Protein AF-A0A9E1F6P6-F1 (afdb_monomer_lite)

Structure (mmCIF, N/CA/C/O backbone):
data_AF-A0A9E1F6P6-F1
#
_entry.id   AF-A0A9E1F6P6-F1
#
loop_
_atom_site.group_PDB
_atom_site.id
_atom_site.type_symbol
_atom_site.label_atom_id
_atom_site.label_alt_id
_atom_site.label_comp_id
_atom_site.label_asym_id
_atom_site.label_entity_id
_atom_site.label_seq_id
_atom_site.pdbx_PDB_ins_code
_atom_site.Cartn_x
_atom_site.Cartn_y
_atom_site.Cartn_z
_atom_site.occupancy
_atom_site.B_iso_or_equiv
_atom_site.auth_seq_id
_atom_site.auth_comp_id
_atom_site.auth_asym_id
_atom_site.auth_atom_id
_atom_site.pdbx_PDB_model_num
ATOM 1 N N . MET A 1 1 ? -18.399 -24.100 -8.183 1.00 37.25 1 MET A N 1
ATOM 2 C CA . MET A 1 1 ? -17.090 -23.681 -7.633 1.00 37.25 1 MET A CA 1
ATOM 3 C C . MET A 1 1 ? -16.839 -22.257 -8.114 1.00 37.25 1 MET A C 1
ATOM 5 O O . MET A 1 1 ? -16.619 -22.075 -9.303 1.00 37.25 1 MET A O 1
ATOM 9 N N . ALA A 1 2 ? -16.996 -21.244 -7.260 1.00 46.62 2 ALA A N 1
ATOM 10 C CA . ALA A 1 2 ? -16.800 -19.850 -7.664 1.00 46.62 2 ALA A CA 1
ATOM 11 C C . ALA A 1 2 ? -15.301 -19.522 -7.637 1.00 46.62 2 ALA A C 1
ATOM 13 O O . ALA A 1 2 ? -14.675 -19.568 -6.579 1.00 46.62 2 ALA A O 1
ATOM 14 N N . ALA A 1 3 ? -14.712 -19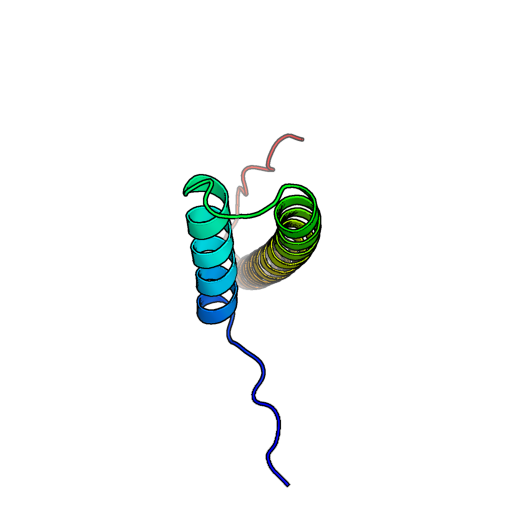.234 -8.798 1.00 52.84 3 ALA A N 1
ATOM 15 C CA . ALA A 1 3 ? -13.348 -18.733 -8.874 1.00 52.84 3 ALA A CA 1
ATOM 16 C C . ALA A 1 3 ? -13.292 -17.370 -8.167 1.00 52.84 3 ALA A C 1
ATOM 18 O O . ALA A 1 3 ? -13.987 -16.438 -8.573 1.00 52.84 3 ALA A O 1
ATOM 19 N N . LYS A 1 4 ? -12.494 -17.251 -7.096 1.00 57.56 4 LYS A N 1
ATOM 20 C CA . LYS A 1 4 ? -12.192 -15.955 -6.472 1.00 57.56 4 LYS A CA 1
ATOM 21 C C . LYS A 1 4 ? -11.544 -15.071 -7.534 1.00 57.56 4 LYS A C 1
ATOM 23 O O . LYS A 1 4 ? -10.400 -15.300 -7.926 1.00 57.56 4 LYS A O 1
ATOM 28 N N . LYS A 1 5 ? -12.304 -14.099 -8.034 1.00 71.75 5 LYS A N 1
ATOM 29 C CA . LYS A 1 5 ? -11.821 -13.098 -8.980 1.00 71.75 5 LYS A CA 1
ATOM 30 C C . LYS A 1 5 ? -10.736 -12.292 -8.266 1.00 71.75 5 LYS A C 1
ATOM 32 O O . LYS A 1 5 ? -10.970 -11.798 -7.165 1.00 71.75 5 LYS A O 1
ATOM 37 N N . LYS A 1 6 ? -9.534 -12.232 -8.843 1.00 79.50 6 LYS A N 1
ATOM 38 C CA . LYS A 1 6 ? -8.489 -11.340 -8.332 1.00 79.50 6 LYS A CA 1
ATOM 39 C C . LYS A 1 6 ? -8.979 -9.904 -8.505 1.00 79.50 6 LYS A C 1
ATOM 41 O O . LYS A 1 6 ? -9.483 -9.572 -9.576 1.00 79.50 6 LYS A O 1
ATOM 46 N N . LEU A 1 7 ? -8.845 -9.107 -7.451 1.00 85.56 7 LEU A N 1
ATOM 47 C CA . LEU A 1 7 ? -9.118 -7.675 -7.494 1.00 85.56 7 LEU A CA 1
ATOM 48 C C . LEU A 1 7 ? -8.161 -7.006 -8.483 1.00 85.56 7 LEU A C 1
ATOM 50 O O . LEU A 1 7 ? -6.993 -7.392 -8.587 1.00 85.56 7 LEU A O 1
ATOM 54 N N . THR A 1 8 ? -8.661 -6.008 -9.196 1.00 91.75 8 THR A N 1
ATOM 55 C CA . THR A 1 8 ? -7.857 -5.148 -10.067 1.00 91.75 8 THR A CA 1
ATOM 56 C C . THR A 1 8 ? -6.932 -4.239 -9.250 1.00 91.75 8 THR A C 1
ATOM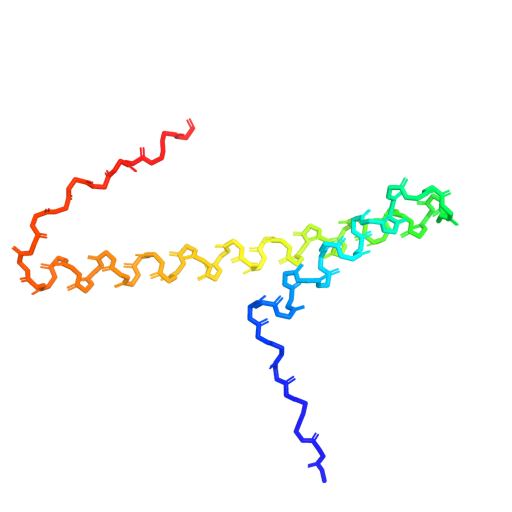 58 O O . THR A 1 8 ? -6.977 -4.208 -8.017 1.00 91.75 8 THR A O 1
ATOM 61 N N . PHE A 1 9 ? -6.020 -3.536 -9.926 1.00 90.44 9 PHE A N 1
ATOM 62 C CA . PHE A 1 9 ? -5.189 -2.505 -9.296 1.00 90.44 9 PHE A CA 1
ATOM 63 C C . PHE A 1 9 ? -6.054 -1.404 -8.667 1.00 90.44 9 PHE A C 1
ATOM 65 O O . PHE A 1 9 ? -5.914 -1.130 -7.480 1.00 90.44 9 PHE A O 1
ATOM 72 N N . GLU A 1 10 ? -6.997 -0.853 -9.434 1.00 92.50 10 GLU A N 1
ATOM 73 C CA . GLU A 1 10 ? -7.893 0.228 -9.000 1.00 92.50 10 GLU A CA 1
ATOM 74 C C . GLU A 1 10 ? -8.732 -0.186 -7.784 1.00 92.50 10 GLU A C 1
ATOM 76 O O . GLU A 1 10 ? -8.786 0.539 -6.796 1.00 92.50 10 GLU A O 1
ATOM 81 N N . GLU A 1 11 ? -9.309 -1.393 -7.795 1.00 92.44 11 GLU A N 1
ATOM 82 C CA . GLU A 1 11 ? -10.094 -1.893 -6.658 1.00 92.44 11 GLU A CA 1
ATOM 83 C C . GLU A 1 11 ? -9.248 -2.067 -5.388 1.00 92.44 11 GLU A C 1
ATOM 85 O O . GLU A 1 11 ? -9.730 -1.833 -4.281 1.00 92.44 11 GLU A O 1
ATOM 90 N N . ARG A 1 12 ? -7.985 -2.494 -5.521 1.00 92.62 12 ARG A N 1
ATOM 91 C CA . ARG A 1 12 ? -7.067 -2.617 -4.377 1.00 92.62 12 ARG A CA 1
ATOM 92 C C . ARG A 1 12 ? -6.627 -1.248 -3.867 1.00 92.62 12 ARG A C 1
ATOM 94 O O . ARG A 1 12 ? -6.546 -1.073 -2.656 1.00 92.62 12 ARG A O 1
ATOM 101 N N . LEU A 1 13 ? -6.394 -0.288 -4.759 1.00 92.19 13 LEU A N 1
ATOM 102 C CA . LEU A 1 13 ? -6.083 1.090 -4.386 1.00 92.19 13 LEU A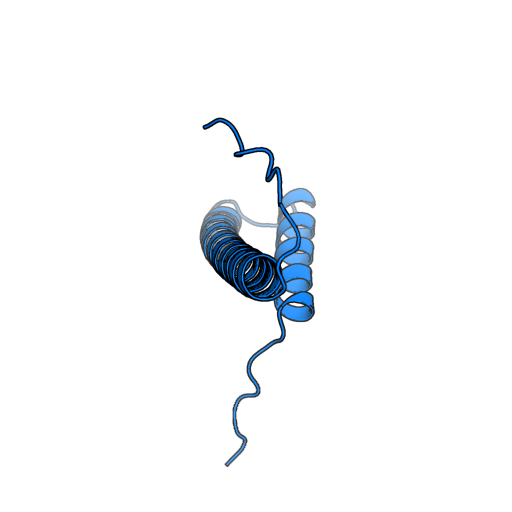 CA 1
ATOM 103 C C . LEU A 1 13 ? -7.235 1.712 -3.585 1.00 92.19 13 LEU A C 1
ATOM 105 O O . LEU A 1 13 ? -7.010 2.204 -2.483 1.00 92.19 13 LEU A O 1
ATOM 109 N N . GLN A 1 14 ? -8.475 1.561 -4.058 1.00 93.12 14 GLN A N 1
ATOM 110 C CA . GLN A 1 14 ? -9.662 2.039 -3.340 1.00 93.12 14 GLN A CA 1
ATOM 111 C C . GLN A 1 14 ? -9.821 1.403 -1.953 1.00 93.12 14 GLN A C 1
ATOM 113 O O . GLN A 1 14 ? -10.289 2.055 -1.020 1.00 93.12 14 GLN A O 1
ATOM 118 N N . GLN A 1 15 ? -9.441 0.132 -1.786 1.00 90.75 15 GLN A N 1
ATOM 119 C CA . GLN A 1 15 ? -9.467 -0.514 -0.469 1.00 90.75 15 GLN A CA 1
ATOM 120 C C . GLN A 1 15 ? -8.473 0.120 0.503 1.00 90.75 15 GLN A C 1
ATOM 122 O O . GLN A 1 15 ? -8.806 0.286 1.676 1.00 90.75 15 GLN A O 1
ATOM 127 N N . VAL A 1 16 ? -7.281 0.490 0.026 1.00 91.19 16 VAL A N 1
ATOM 128 C CA . VAL A 1 16 ? -6.278 1.176 0.848 1.00 91.19 16 VAL A CA 1
ATOM 129 C C . VAL A 1 16 ? -6.756 2.577 1.222 1.00 91.19 16 VAL A C 1
ATOM 131 O O . VAL A 1 16 ? -6.705 2.936 2.393 1.00 91.19 16 VAL A O 1
ATOM 134 N N . GLU A 1 17 ? -7.304 3.338 0.274 1.00 91.56 17 GLU A N 1
ATOM 135 C CA . GLU A 1 17 ? -7.864 4.671 0.541 1.00 91.56 17 GLU A CA 1
ATOM 136 C C . GLU A 1 17 ? -9.005 4.621 1.568 1.00 91.56 17 GLU A C 1
ATOM 138 O O . GLU A 1 17 ? -9.037 5.405 2.516 1.00 91.56 17 GLU A O 1
ATOM 143 N N . ALA A 1 18 ? -9.917 3.654 1.434 1.00 90.88 18 ALA A N 1
ATOM 144 C CA . ALA A 1 18 ? -11.012 3.466 2.381 1.00 90.88 18 ALA A CA 1
ATOM 145 C C . ALA A 1 18 ? -10.521 3.062 3.782 1.00 90.88 18 ALA A C 1
ATOM 147 O O . ALA A 1 18 ? -11.127 3.440 4.788 1.00 90.88 18 ALA A O 1
ATOM 148 N N . LEU A 1 19 ? -9.437 2.287 3.856 1.00 89.06 19 LEU A N 1
ATOM 149 C CA . LEU A 1 19 ? -8.799 1.915 5.114 1.00 89.06 19 LEU A CA 1
ATOM 150 C C . LEU A 1 19 ? -8.166 3.139 5.785 1.00 89.06 19 LEU A C 1
ATOM 152 O O . LEU A 1 19 ? -8.403 3.355 6.971 1.00 89.06 19 LEU A O 1
ATOM 156 N N . ILE A 1 20 ? -7.443 3.970 5.028 1.00 88.25 20 ILE A N 1
ATOM 157 C CA . ILE A 1 20 ? -6.847 5.218 5.529 1.00 88.25 20 ILE A CA 1
ATOM 158 C C . ILE A 1 20 ? -7.939 6.155 6.051 1.00 88.25 20 ILE A C 1
ATOM 160 O O . ILE A 1 20 ? -7.863 6.586 7.197 1.00 88.25 20 ILE A O 1
ATOM 164 N N . ALA A 1 21 ? -9.008 6.377 5.281 1.00 89.12 21 ALA A N 1
ATOM 165 C CA . ALA A 1 21 ? -10.122 7.228 5.701 1.00 89.12 21 ALA A CA 1
ATOM 166 C C . ALA A 1 21 ? -10.772 6.745 7.013 1.00 89.12 21 ALA A C 1
ATOM 168 O O . ALA A 1 21 ? -11.143 7.544 7.873 1.00 89.12 21 ALA A O 1
ATOM 169 N N . LYS A 1 22 ? -10.881 5.423 7.206 1.00 86.81 22 LYS A N 1
ATOM 170 C CA . LYS A 1 22 ? -11.347 4.846 8.475 1.00 86.81 22 LYS A CA 1
ATOM 171 C C . LYS A 1 22 ? -10.370 5.084 9.619 1.00 86.81 22 LYS A C 1
ATOM 173 O O . LYS A 1 22 ? -10.816 5.374 10.723 1.00 86.81 22 LYS A O 1
ATOM 178 N N . MET A 1 23 ? -9.067 4.975 9.386 1.00 86.00 23 MET A N 1
ATOM 179 C CA . MET A 1 23 ? -8.069 5.267 10.416 1.00 86.00 23 MET A CA 1
ATOM 180 C C . MET A 1 23 ? -8.080 6.750 10.814 1.00 86.00 23 MET A C 1
ATOM 182 O O . MET A 1 23 ? -8.006 7.063 12.000 1.00 86.00 23 MET A O 1
ATOM 186 N N . GLU A 1 24 ? -8.244 7.655 9.847 1.00 86.50 24 GLU A N 1
ATOM 187 C CA . GLU A 1 24 ? -8.321 9.105 10.073 1.00 86.50 24 GLU A CA 1
ATOM 188 C C . GLU A 1 24 ? -9.584 9.536 10.828 1.00 86.50 24 GLU A C 1
ATOM 190 O O . GLU A 1 24 ? -9.563 10.544 11.532 1.00 86.50 24 GLU A O 1
ATOM 195 N N . SER A 1 25 ? -10.671 8.759 10.737 1.00 87.44 25 SER A N 1
ATOM 196 C CA . SER A 1 25 ? -11.906 9.025 11.488 1.00 87.44 25 SER A CA 1
ATOM 197 C C . SER A 1 25 ? -11.722 8.957 13.011 1.00 87.44 25 SER A C 1
ATOM 199 O O . SER A 1 25 ? -12.508 9.542 13.755 1.00 87.44 25 SER A O 1
ATOM 201 N N . GLY A 1 26 ? -10.699 8.237 13.490 1.00 83.69 26 GLY A N 1
ATOM 202 C CA . GLY A 1 26 ? -10.451 8.028 14.918 1.00 83.69 26 GLY A CA 1
ATOM 203 C C . GLY A 1 26 ? -11.478 7.132 15.624 1.00 83.69 26 GLY A C 1
ATOM 204 O O . GLY A 1 26 ? -11.396 6.963 16.837 1.00 83.69 26 GLY A O 1
ATOM 205 N N . GLU A 1 27 ? -12.424 6.531 14.894 1.00 84.38 27 GLU A N 1
ATOM 206 C CA . GLU A 1 27 ? -13.450 5.630 15.447 1.00 84.38 27 GLU A CA 1
ATOM 207 C C . GLU A 1 27 ? -12.902 4.230 15.785 1.00 84.38 27 GLU A C 1
ATOM 209 O O . GLU A 1 27 ? -13.599 3.400 16.371 1.00 84.38 27 GLU A O 1
ATOM 214 N N . MET A 1 28 ? -11.649 3.957 15.412 1.00 85.25 28 MET A N 1
ATOM 215 C CA . MET A 1 28 ? -11.018 2.649 15.529 1.00 85.25 28 MET A CA 1
ATOM 216 C C . MET A 1 28 ? -10.208 2.515 16.831 1.00 85.25 28 MET A C 1
ATOM 218 O O . MET A 1 28 ? -9.377 3.379 17.128 1.00 85.25 28 MET A O 1
ATOM 222 N N . PRO A 1 29 ? -10.376 1.419 17.596 1.00 92.38 29 PRO A N 1
ATOM 223 C CA . PRO A 1 29 ? -9.499 1.098 18.717 1.00 92.38 29 PRO A CA 1
ATOM 224 C C . PRO A 1 29 ? -8.034 1.009 18.275 1.00 92.38 29 PRO A C 1
ATOM 226 O O . PRO A 1 29 ? -7.738 0.502 17.196 1.00 92.38 29 PRO A O 1
ATOM 229 N N . LEU A 1 30 ? -7.105 1.431 19.137 1.00 86.69 30 LEU A N 1
ATOM 230 C CA . LEU A 1 30 ? -5.668 1.470 18.829 1.00 86.69 30 LEU A CA 1
ATOM 231 C C . LEU A 1 30 ? -5.124 0.137 18.288 1.00 86.69 30 LEU A C 1
ATOM 233 O O . LEU A 1 30 ? -4.340 0.123 17.346 1.00 86.69 30 LEU A O 1
ATOM 237 N N . GLU A 1 31 ? -5.540 -0.981 18.877 1.00 89.56 31 GLU A N 1
ATOM 238 C CA . GLU A 1 31 ? -5.073 -2.314 18.485 1.00 89.56 31 GLU A CA 1
ATOM 239 C C . GLU A 1 31 ? -5.554 -2.709 17.080 1.00 89.56 31 GLU A C 1
ATOM 241 O O . GLU A 1 31 ? -4.794 -3.267 16.291 1.00 89.56 31 GLU A O 1
ATOM 246 N N . GLU A 1 32 ? -6.781 -2.333 16.723 1.00 88.12 32 GLU A N 1
ATOM 247 C CA . GLU A 1 32 ? -7.330 -2.544 15.383 1.00 88.12 32 GLU A CA 1
ATOM 248 C C . GLU A 1 32 ? -6.692 -1.582 14.367 1.00 88.12 32 GLU A C 1
ATOM 250 O O . GLU A 1 32 ? -6.348 -1.990 13.259 1.00 88.12 32 GLU A O 1
ATOM 255 N N . ALA A 1 33 ? -6.426 -0.334 14.768 1.00 87.50 33 ALA A N 1
ATOM 256 C CA . ALA A 1 33 ? -5.726 0.646 13.939 1.00 87.50 33 ALA A CA 1
ATOM 257 C C . ALA A 1 33 ? -4.303 0.187 13.598 1.00 87.50 33 ALA A C 1
ATOM 259 O O . ALA A 1 33 ? -3.868 0.332 12.459 1.00 87.50 33 ALA A O 1
ATOM 260 N N . MET A 1 34 ? -3.601 -0.427 14.553 1.00 88.50 34 MET A N 1
ATOM 261 C CA . MET A 1 34 ? -2.281 -1.025 14.334 1.00 88.50 34 MET A CA 1
ATOM 262 C C . MET A 1 34 ? -2.334 -2.174 13.316 1.00 88.50 34 MET A C 1
ATOM 264 O O . MET A 1 34 ? -1.509 -2.225 12.405 1.00 88.50 34 MET A O 1
ATOM 268 N N . GLN A 1 35 ? -3.324 -3.065 13.426 1.00 90.38 35 GLN A N 1
ATOM 269 C CA . GLN A 1 35 ? -3.501 -4.166 12.471 1.00 90.38 35 GLN A CA 1
ATOM 270 C C . GLN A 1 35 ? -3.836 -3.660 11.064 1.00 90.38 35 GLN A C 1
ATOM 272 O O . GLN A 1 35 ? -3.276 -4.137 10.075 1.00 90.38 35 GLN A O 1
ATOM 277 N N . GLN A 1 36 ? -4.730 -2.676 10.964 1.00 88.38 36 GLN A N 1
ATOM 278 C CA . GLN A 1 36 ? -5.112 -2.090 9.682 1.00 88.38 36 GLN A CA 1
ATOM 279 C C . GLN A 1 36 ? -3.967 -1.305 9.052 1.00 88.38 36 GLN A C 1
ATOM 281 O O . GLN A 1 36 ? -3.778 -1.384 7.842 1.00 88.38 36 GLN A O 1
ATOM 286 N N . TYR A 1 37 ? -3.155 -0.618 9.852 1.00 87.75 37 TYR A N 1
ATOM 287 C CA . TYR A 1 37 ? -1.951 0.047 9.370 1.00 87.75 37 TYR A CA 1
ATOM 288 C C . TYR A 1 37 ? -0.981 -0.939 8.710 1.00 87.75 37 TYR A C 1
ATOM 290 O O . TYR A 1 37 ? -0.527 -0.714 7.589 1.00 87.75 37 TYR A O 1
ATOM 298 N N . GLU A 1 38 ? -0.702 -2.067 9.368 1.00 90.44 38 GLU A N 1
ATOM 299 C CA . GLU A 1 38 ? 0.181 -3.104 8.827 1.00 90.44 38 GLU A CA 1
ATOM 300 C C . GLU A 1 38 ? -0.393 -3.732 7.545 1.00 90.44 38 GLU A C 1
ATOM 302 O O . GLU A 1 38 ? 0.322 -3.934 6.558 1.00 90.44 38 GLU A O 1
ATOM 307 N N . ALA A 1 39 ? -1.702 -3.998 7.516 1.00 89.12 39 ALA A N 1
ATOM 308 C CA . ALA A 1 39 ? -2.387 -4.482 6.320 1.00 89.12 39 ALA A CA 1
ATOM 309 C C . ALA A 1 39 ? -2.336 -3.456 5.171 1.00 89.12 39 ALA A C 1
ATOM 311 O O . ALA A 1 39 ? -2.057 -3.824 4.027 1.00 89.12 39 ALA A O 1
ATOM 312 N N . GLY A 1 40 ? -2.547 -2.175 5.480 1.00 90.06 40 GLY A N 1
ATOM 313 C CA . GLY A 1 40 ? -2.476 -1.056 4.545 1.00 90.06 40 GLY A CA 1
ATOM 314 C C . GLY A 1 40 ? -1.083 -0.889 3.945 1.00 90.06 40 GLY A C 1
ATOM 315 O O . GLY A 1 40 ? -0.958 -0.799 2.727 1.00 90.06 40 GLY A O 1
ATOM 316 N N . LEU A 1 41 ? -0.027 -0.950 4.764 1.00 90.38 41 LEU A N 1
ATOM 317 C CA . LEU A 1 41 ? 1.364 -0.917 4.298 1.00 90.38 41 LEU A CA 1
ATOM 318 C C . LEU A 1 41 ? 1.689 -2.078 3.356 1.00 90.38 41 LEU A C 1
ATOM 320 O O . LEU A 1 41 ? 2.325 -1.889 2.320 1.00 90.38 41 LEU A O 1
ATOM 324 N N . ASN A 1 42 ? 1.248 -3.290 3.692 1.00 91.88 42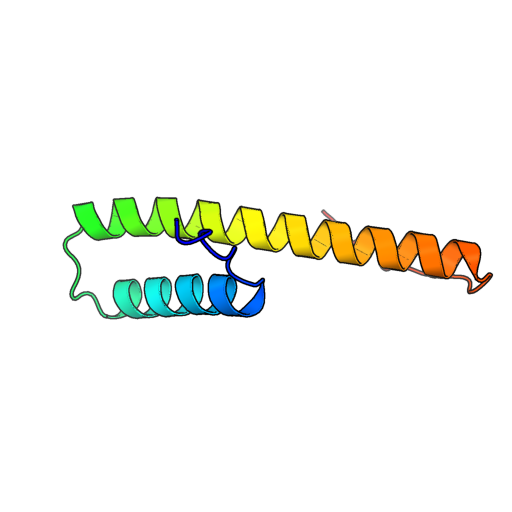 ASN A N 1
ATOM 325 C CA . ASN A 1 42 ? 1.453 -4.452 2.831 1.00 91.88 42 ASN A CA 1
ATOM 326 C C . ASN A 1 42 ? 0.721 -4.309 1.490 1.00 91.88 42 ASN A C 1
ATOM 328 O O . ASN A 1 42 ? 1.277 -4.647 0.441 1.00 91.88 42 ASN A O 1
ATOM 332 N N . ALA A 1 43 ? -0.505 -3.785 1.509 1.00 91.31 43 ALA A N 1
ATOM 333 C CA . ALA A 1 43 ? -1.276 -3.521 0.301 1.00 91.31 43 ALA A CA 1
ATOM 334 C C . ALA A 1 43 ? -0.630 -2.425 -0.565 1.00 91.31 43 ALA A C 1
ATOM 336 O O . ALA A 1 43 ? -0.500 -2.613 -1.776 1.00 91.31 43 ALA A O 1
ATOM 337 N N . LEU A 1 44 ? -0.156 -1.335 0.046 1.00 90.81 44 LEU A N 1
ATOM 338 C CA . LEU A 1 44 ? 0.525 -0.238 -0.645 1.00 90.81 44 LEU A CA 1
ATOM 339 C C . LEU A 1 44 ? 1.817 -0.722 -1.322 1.00 90.81 44 LEU A C 1
ATOM 341 O O . LEU A 1 44 ? 2.000 -0.513 -2.517 1.00 90.81 44 LEU A O 1
ATOM 345 N N . ASN A 1 45 ? 2.648 -1.479 -0.598 1.00 93.12 45 ASN A N 1
ATOM 346 C CA . ASN A 1 45 ? 3.867 -2.090 -1.138 1.00 93.12 45 ASN A CA 1
ATOM 347 C C . ASN A 1 45 ? 3.586 -3.015 -2.333 1.00 93.12 45 ASN A C 1
ATOM 349 O O . ASN A 1 45 ? 4.394 -3.125 -3.257 1.00 93.12 45 ASN A O 1
ATOM 353 N N . ALA A 1 46 ? 2.462 -3.735 -2.316 1.00 91.94 46 ALA A N 1
ATOM 354 C CA . ALA A 1 46 ? 2.075 -4.591 -3.432 1.00 91.94 46 ALA A CA 1
ATOM 355 C C . ALA A 1 46 ? 1.666 -3.772 -4.667 1.00 91.94 46 ALA A C 1
ATOM 357 O O . ALA A 1 46 ? 2.038 -4.139 -5.782 1.00 91.94 46 ALA A O 1
ATOM 358 N N . LEU A 1 47 ? 0.934 -2.671 -4.469 1.00 93.50 47 LEU A N 1
ATOM 359 C CA . LEU A 1 47 ? 0.549 -1.748 -5.539 1.00 93.50 47 LEU A CA 1
ATOM 360 C C . LEU A 1 47 ? 1.776 -1.064 -6.149 1.00 93.50 47 LEU A C 1
ATOM 362 O O . LEU A 1 47 ? 1.907 -1.042 -7.369 1.00 93.50 47 LEU A O 1
ATOM 366 N N . GLU A 1 48 ? 2.703 -0.586 -5.321 1.00 92.56 48 GLU A N 1
ATOM 367 C CA . GLU A 1 48 ? 3.947 0.036 -5.778 1.00 92.56 48 GLU A CA 1
ATOM 368 C C . GLU A 1 48 ? 4.760 -0.926 -6.650 1.00 92.56 48 GLU A C 1
ATOM 370 O O . GLU A 1 48 ? 5.114 -0.599 -7.777 1.00 92.56 48 GLU A O 1
ATOM 375 N N . LYS A 1 49 ? 4.958 -2.172 -6.200 1.00 93.50 49 LYS A N 1
ATOM 376 C CA . LYS A 1 49 ? 5.651 -3.200 -6.997 1.00 93.50 49 LYS A CA 1
ATOM 377 C C . LYS A 1 49 ? 4.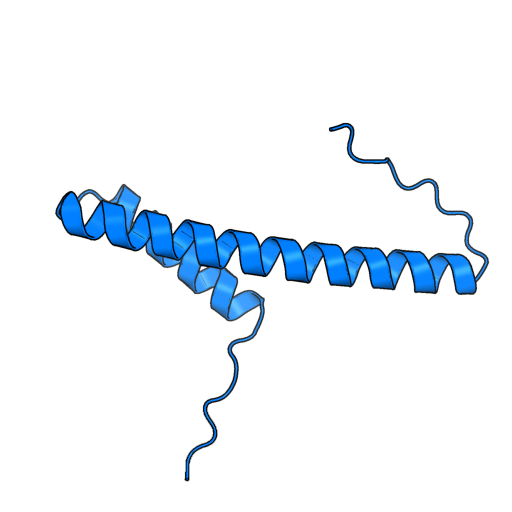979 -3.459 -8.341 1.00 93.50 49 LYS A C 1
ATOM 379 O O . LYS A 1 49 ? 5.666 -3.665 -9.341 1.00 93.50 49 LYS A O 1
ATOM 384 N N . GLU A 1 50 ? 3.651 -3.492 -8.367 1.00 92.69 50 GLU A N 1
ATOM 385 C CA . GLU A 1 50 ? 2.887 -3.701 -9.597 1.00 92.69 50 GLU A CA 1
ATOM 386 C C . GLU A 1 50 ? 3.035 -2.513 -10.557 1.00 92.69 50 GLU A C 1
ATOM 388 O O . GLU A 1 50 ? 3.252 -2.717 -11.755 1.00 92.69 50 GLU A O 1
ATOM 393 N N . LEU A 1 51 ? 3.004 -1.286 -10.030 1.00 93.44 51 LEU A N 1
ATOM 394 C CA . LEU A 1 51 ? 3.214 -0.059 -10.793 1.00 93.44 51 LEU A CA 1
ATOM 395 C C . LEU A 1 51 ? 4.637 0.010 -11.361 1.00 93.44 51 LEU A C 1
ATOM 397 O O . LEU A 1 51 ? 4.806 0.214 -12.563 1.00 93.44 51 LEU A O 1
ATOM 401 N N . THR A 1 52 ? 5.651 -0.250 -10.537 1.00 91.62 52 THR A N 1
ATOM 402 C CA . THR A 1 52 ? 7.060 -0.276 -10.950 1.00 91.62 52 THR A CA 1
ATOM 403 C C . THR A 1 52 ? 7.300 -1.330 -12.028 1.00 91.62 52 THR A C 1
ATOM 405 O O . THR A 1 52 ? 7.966 -1.059 -13.027 1.00 91.62 52 THR A O 1
ATOM 408 N N . ALA A 1 53 ? 6.708 -2.521 -11.903 1.00 91.19 53 ALA A N 1
ATOM 409 C CA . ALA A 1 53 ? 6.805 -3.551 -12.937 1.00 91.19 53 ALA A CA 1
ATOM 410 C C . ALA A 1 53 ? 6.154 -3.110 -14.262 1.00 91.19 53 ALA A C 1
ATOM 412 O O . ALA A 1 53 ? 6.689 -3.379 -15.343 1.00 91.19 53 ALA A O 1
ATOM 413 N N . ALA A 1 54 ? 5.014 -2.414 -14.200 1.00 90.62 54 ALA A N 1
ATOM 414 C CA . ALA A 1 54 ? 4.359 -1.862 -15.382 1.00 90.62 54 ALA A CA 1
ATOM 415 C C . ALA A 1 54 ? 5.212 -0.769 -16.051 1.00 90.62 54 ALA A C 1
ATOM 417 O O . ALA A 1 54 ? 5.382 -0.795 -17.272 1.00 90.62 54 ALA A O 1
ATOM 418 N N . GLN A 1 55 ? 5.800 0.135 -15.263 1.00 89.06 55 GLN A N 1
ATOM 419 C CA . GLN A 1 55 ? 6.718 1.169 -15.747 1.00 89.06 55 GLN A CA 1
ATOM 420 C C . GLN A 1 55 ? 7.963 0.561 -16.399 1.00 89.06 55 GLN A C 1
ATOM 422 O O . GLN A 1 55 ? 8.295 0.915 -17.526 1.00 89.06 55 GLN A O 1
ATOM 427 N N . GLN A 1 56 ? 8.608 -0.415 -15.755 1.00 90.00 56 GLN A N 1
ATOM 428 C CA . GLN A 1 56 ? 9.765 -1.120 -16.320 1.00 90.00 56 GLN A CA 1
ATOM 429 C C . GLN A 1 56 ? 9.431 -1.774 -17.661 1.00 90.00 56 GLN A C 1
ATOM 431 O O . GLN A 1 56 ? 10.190 -1.658 -18.624 1.00 90.00 56 GLN A O 1
ATOM 436 N N . ARG A 1 57 ? 8.270 -2.431 -17.756 1.00 88.12 57 ARG A N 1
ATOM 437 C CA . ARG A 1 57 ? 7.812 -3.033 -19.010 1.00 88.12 57 ARG A CA 1
ATOM 438 C C . ARG A 1 57 ? 7.604 -1.982 -20.099 1.00 88.12 57 ARG A C 1
ATOM 440 O O . ARG A 1 57 ? 7.965 -2.228 -21.247 1.00 88.12 57 ARG A O 1
ATOM 447 N N . LEU A 1 58 ? 7.045 -0.826 -19.749 1.00 88.69 58 LEU A N 1
ATOM 448 C CA . LEU A 1 58 ? 6.871 0.299 -20.665 1.00 88.69 58 LEU A CA 1
ATOM 449 C C . LEU A 1 58 ? 8.225 0.827 -21.165 1.00 88.69 58 LEU A C 1
ATOM 451 O O . LEU A 1 58 ? 8.386 1.045 -22.363 1.00 88.69 58 LEU A O 1
ATOM 455 N N . THR A 1 59 ? 9.209 0.962 -20.272 1.00 84.69 59 THR A N 1
ATOM 456 C CA . THR A 1 59 ? 10.580 1.368 -20.611 1.00 84.69 59 THR A CA 1
ATOM 457 C C . THR A 1 59 ? 11.223 0.396 -21.596 1.00 84.69 59 THR A C 1
ATOM 459 O O . THR A 1 59 ? 11.736 0.831 -22.624 1.00 84.69 59 THR A O 1
ATOM 462 N N . VAL A 1 60 ? 11.131 -0.916 -21.350 1.00 88.50 60 VAL A N 1
ATOM 463 C CA . VAL A 1 60 ? 11.664 -1.939 -22.270 1.00 88.50 60 VAL A CA 1
ATOM 464 C C . VAL A 1 60 ? 10.983 -1.865 -23.640 1.00 88.50 60 VAL A C 1
ATOM 466 O O . VAL A 1 60 ? 11.662 -1.904 -24.663 1.00 88.50 60 VAL A O 1
ATOM 469 N N . LEU A 1 61 ? 9.655 -1.715 -23.683 1.00 86.81 61 LEU A N 1
ATOM 470 C CA . LEU A 1 61 ? 8.908 -1.607 -24.943 1.00 86.81 61 LEU A CA 1
ATOM 471 C C . LEU A 1 61 ? 9.285 -0.349 -25.745 1.00 86.81 61 LEU A C 1
ATOM 473 O O . LEU A 1 61 ? 9.377 -0.410 -26.973 1.00 86.81 61 LEU A O 1
ATOM 477 N N . ARG A 1 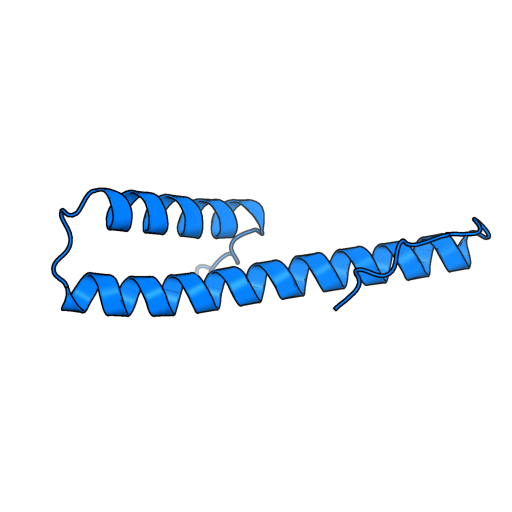62 ? 9.535 0.778 -25.069 1.00 81.50 62 ARG A N 1
ATOM 478 C CA . ARG A 1 62 ? 9.982 2.029 -25.705 1.00 81.50 62 ARG A CA 1
ATOM 479 C C . ARG A 1 62 ? 11.414 1.931 -26.231 1.00 81.50 62 ARG A C 1
ATOM 481 O O . ARG A 1 62 ? 11.649 2.282 -27.382 1.00 81.50 62 ARG A O 1
ATOM 488 N N . GLN A 1 63 ? 12.328 1.340 -25.456 1.00 79.94 63 GLN A N 1
ATOM 489 C CA . GLN A 1 63 ? 13.697 1.039 -25.903 1.00 79.94 63 GLN A CA 1
ATOM 490 C C . GLN A 1 63 ? 13.711 0.126 -27.139 1.00 79.94 63 GLN A C 1
ATOM 492 O O . GLN A 1 63 ? 14.492 0.337 -28.062 1.00 79.94 63 GLN A O 1
ATOM 497 N N . GLN A 1 64 ? 12.819 -0.869 -27.191 1.00 79.88 64 GLN A N 1
ATOM 498 C CA . GLN A 1 64 ? 12.664 -1.752 -28.354 1.00 79.88 64 GLN A CA 1
ATOM 499 C C . GLN A 1 64 ? 12.084 -1.041 -29.585 1.00 79.88 64 GLN A C 1
ATOM 501 O O . GLN A 1 64 ? 12.342 -1.472 -30.707 1.00 79.88 64 GLN A O 1
ATOM 506 N N . SER A 1 65 ? 11.315 0.032 -29.383 1.00 77.75 65 SER A N 1
ATOM 507 C CA . SER A 1 65 ? 10.698 0.815 -30.462 1.00 77.75 65 SER A CA 1
ATOM 508 C C . SER A 1 65 ? 11.632 1.887 -31.042 1.00 77.75 65 SER A C 1
ATOM 510 O O . SER A 1 65 ? 11.278 2.520 -32.032 1.00 77.75 65 SER A O 1
ATOM 512 N N . GLY A 1 66 ? 12.837 2.061 -30.480 1.00 66.50 66 GLY A N 1
ATOM 513 C CA . GLY A 1 66 ? 13.833 3.021 -30.965 1.00 66.50 66 GLY A CA 1
ATOM 514 C C . GLY A 1 66 ? 13.560 4.474 -30.566 1.00 66.50 66 GLY A C 1
ATOM 515 O O . GLY A 1 66 ? 14.163 5.375 -31.138 1.00 66.50 66 GLY A O 1
ATOM 516 N N . GLU A 1 67 ? 12.660 4.711 -29.608 1.00 65.94 67 GLU A N 1
ATOM 517 C CA . GLU A 1 67 ? 12.490 6.022 -28.979 1.00 65.94 67 GLU A CA 1
ATOM 518 C C . GLU A 1 67 ? 13.550 6.170 -27.876 1.00 65.94 67 GLU A C 1
ATOM 520 O O . GLU A 1 67 ? 13.542 5.416 -26.900 1.00 65.94 67 GLU A O 1
ATOM 525 N N . ASP A 1 68 ? 14.486 7.110 -28.039 1.00 57.12 68 ASP A N 1
ATOM 526 C CA . ASP A 1 68 ? 15.455 7.485 -27.006 1.00 57.12 68 ASP A CA 1
ATOM 527 C C . ASP A 1 68 ? 14.709 8.008 -25.768 1.00 57.12 68 ASP A C 1
ATOM 529 O O . ASP A 1 68 ? 13.978 8.997 -25.841 1.00 57.12 68 ASP A O 1
ATOM 533 N N . VAL A 1 69 ? 14.862 7.337 -24.622 1.00 57.84 69 VAL A N 1
ATOM 534 C CA . VAL A 1 69 ? 14.194 7.740 -23.377 1.00 57.84 69 VAL A CA 1
ATOM 535 C C . VAL A 1 69 ? 15.218 8.264 -22.374 1.00 57.84 69 VAL A C 1
ATOM 537 O O . VAL A 1 69 ? 15.942 7.485 -21.755 1.00 57.84 69 VAL A O 1
ATOM 540 N N . GLU A 1 70 ? 15.214 9.578 -22.148 1.00 58.22 70 GLU A N 1
ATOM 541 C CA . GLU A 1 70 ? 15.662 10.165 -20.883 1.00 58.22 70 GLU A CA 1
ATOM 542 C C . GLU A 1 70 ? 14.598 9.848 -19.826 1.00 58.22 70 GLU A C 1
ATOM 544 O O . GLU A 1 70 ? 13.587 10.539 -19.695 1.00 58.22 70 GLU A O 1
ATOM 549 N N . VAL A 1 71 ? 14.772 8.740 -19.104 1.00 59.50 71 VAL A N 1
ATOM 550 C CA . VAL A 1 71 ? 13.991 8.505 -17.887 1.00 59.50 71 VAL A CA 1
ATOM 551 C C . VAL A 1 71 ? 14.679 9.328 -16.798 1.00 59.50 71 VAL A C 1
ATOM 553 O O . VAL A 1 71 ? 15.859 9.065 -16.547 1.00 59.50 71 VAL A O 1
ATOM 556 N N . PRO A 1 72 ? 14.021 10.309 -16.150 1.00 55.03 72 PRO A N 1
ATOM 557 C CA . PRO A 1 72 ? 14.563 10.866 -14.924 1.00 55.03 72 PRO A CA 1
ATOM 558 C C . PRO A 1 72 ? 14.637 9.706 -13.932 1.00 55.03 72 PRO A C 1
ATOM 560 O O . PRO A 1 72 ? 13.622 9.169 -13.496 1.00 55.03 72 PRO A O 1
ATOM 563 N N . MET A 1 73 ? 15.858 9.243 -13.688 1.00 53.44 73 MET A N 1
ATOM 564 C CA . MET A 1 73 ? 16.163 8.297 -12.632 1.00 53.44 73 MET A CA 1
ATOM 565 C C . MET A 1 73 ? 15.688 8.961 -11.345 1.00 53.44 73 MET A C 1
ATOM 567 O O . MET A 1 73 ? 16.194 10.026 -11.002 1.00 53.44 73 MET A O 1
ATOM 571 N N . GLU A 1 74 ? 14.662 8.401 -10.701 1.00 61.34 74 GLU A N 1
ATOM 572 C CA . GLU A 1 74 ? 14.246 8.866 -9.381 1.00 61.34 74 GLU A CA 1
ATOM 573 C C . GLU A 1 74 ? 15.478 8.762 -8.475 1.00 61.34 74 GLU A C 1
ATOM 575 O O . GLU A 1 74 ? 15.999 7.669 -8.231 1.00 61.34 74 GLU A O 1
ATOM 580 N N . GLU A 1 75 ? 16.026 9.925 -8.113 1.00 51.47 75 GLU A N 1
ATOM 581 C CA . GLU A 1 75 ? 17.148 10.031 -7.193 1.00 51.47 75 GLU A CA 1
ATOM 582 C C . GLU A 1 75 ? 16.693 9.444 -5.856 1.00 51.47 75 GLU A C 1
ATOM 584 O O . GLU A 1 75 ? 15.654 9.832 -5.319 1.00 51.47 75 GLU A O 1
ATOM 589 N N . GLN A 1 76 ? 17.443 8.442 -5.397 1.00 41.25 76 GLN A N 1
ATOM 590 C CA . GLN A 1 76 ? 17.231 7.751 -4.125 1.00 41.25 76 GLN A CA 1
ATOM 591 C C . GLN A 1 76 ? 17.320 8.705 -2.934 1.00 41.25 76 GLN A C 1
ATOM 593 O O . GLN A 1 76 ? 18.189 9.608 -2.970 1.00 41.25 76 GLN A O 1
#

Radius of gyration: 17.78 Å; chains: 1; bounding box: 34×34×50 Å

Secondary structure (DSSP, 8-state):
----PPPPHHHHHHHHHHHHHHHHTS-S-HHHHHHHHHHHHHHHHHHHHHHHHHHHHHHHHHHHTT----------

Sequence (76 aa):
MAAKKKLTFEERLQQVEALIAKMESGEMPLEEAMQQYEAGLNALNALEKELTAAQQRLTVLRQQSGEDVEVPMEEQ

pLDDT: mean 81.93, std 14.43, range [37.25, 93.5]

Foldseek 3Di:
DDDPDDDDLVRLVVVLVVLVVVLVVVPDDPVVSVVSVVVSVVSVVVSVVVVVVVVVVVVVVCVVVVNDDPDPPPDD